Protein AF-A0A957U4R9-F1 (afdb_monomer_lite)

Sequence (172 aa):
TLAAQQHATLERWLDDKTLKSRQMKEYVMLPNNKGEEQKVAIIPDGYVHLDTARGPRHHFLEADLRTMIGMSSKSGRRDWARKIRAYLAYKDSGLFAERYGAHSFRVLTVTTGQRRLENLKRITEESGGHARFWFTTFDQLTPETVLLAPIWQIAGRERQHALLHQTNSEES

Radius of gyration: 17.06 Å; chains: 1; bounding box: 53×37×40 Å

Foldseek 3Di:
DDDPDWDKDFPDKDAQVRCPDPVNWDWFWDQDPVGDTDTDTQRARMWTWIQTPVGIAIEGEHEAADDPVCCVDPVNLVVLLVNLVGVVRCLVVCVCCVVPVDNDYAYEYEYADDVVQVSSLVSSVVSVHWQRYWYAYPVQDDPVCQAENQRIDTRPDDGGDHNDDDDPPDDD

Secondary structure (DSSP, 8-state):
--------EEEEEEEHHHHTSTTT-EEEEEE-TTS-EEEEEE--SEEEEEE-TT--EEEEEEEE---HHHHHSHHHHHHHHHHHHHHHHHHHTSHHHHHHS-S--EEEEEES-HHHHHHHHHHHHHTT--TTEEEEEGGG--TTTTTTSS-EEETT-SSEE-SS--------

Structure (mmCIF, N/CA/C/O backbone):
data_AF-A0A957U4R9-F1
#
_entry.id   AF-A0A957U4R9-F1
#
loop_
_atom_site.group_PDB
_atom_site.id
_atom_site.type_symbol
_atom_site.label_atom_id
_atom_site.label_alt_id
_atom_site.label_comp_id
_atom_site.label_asym_id
_atom_site.label_entity_id
_atom_site.label_seq_id
_atom_site.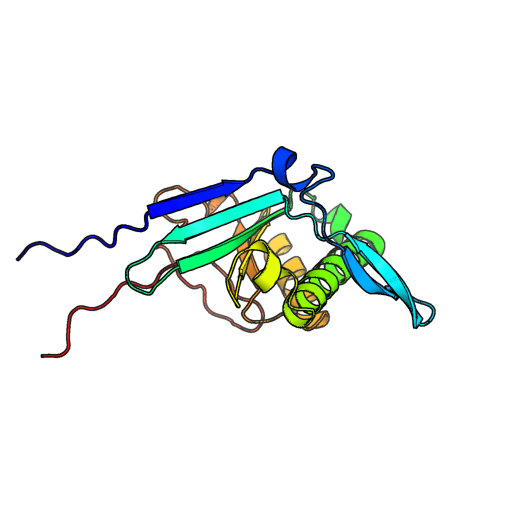pdbx_PDB_ins_code
_atom_site.Cartn_x
_atom_site.Cartn_y
_atom_site.Cartn_z
_atom_site.occupancy
_atom_site.B_iso_or_equiv
_atom_site.auth_seq_id
_atom_site.auth_comp_id
_atom_site.auth_asym_id
_atom_site.auth_atom_id
_atom_site.pdbx_PDB_model_num
ATOM 1 N N . THR A 1 1 ? -33.195 -7.739 18.983 1.00 40.75 1 THR A N 1
ATOM 2 C CA . THR A 1 1 ? -32.420 -8.727 18.206 1.00 40.75 1 THR A CA 1
ATOM 3 C C . THR A 1 1 ? -30.996 -8.229 18.139 1.00 40.75 1 THR A C 1
ATOM 5 O O . THR A 1 1 ? -30.815 -7.068 17.797 1.00 40.75 1 THR A O 1
ATOM 8 N N . LEU A 1 2 ? -30.027 -9.015 18.623 1.00 37.84 2 LEU A N 1
ATOM 9 C CA . LEU A 1 2 ? -28.637 -8.579 18.789 1.00 37.84 2 LEU A CA 1
ATOM 10 C C . LEU A 1 2 ? -28.078 -8.063 17.460 1.00 37.84 2 LEU A C 1
ATOM 12 O O . LEU A 1 2 ? -28.055 -8.795 16.474 1.00 37.84 2 LEU A O 1
ATOM 16 N N . ALA A 1 3 ? -27.637 -6.805 17.456 1.00 39.81 3 ALA A N 1
ATOM 17 C CA . ALA A 1 3 ? -26.868 -6.229 16.369 1.00 39.81 3 ALA A CA 1
ATOM 18 C C . ALA A 1 3 ? -25.660 -7.137 16.103 1.00 39.81 3 ALA A C 1
ATOM 20 O O . ALA A 1 3 ? -24.825 -7.331 16.989 1.00 39.81 3 ALA A O 1
ATOM 21 N N . ALA A 1 4 ? -25.593 -7.724 14.908 1.00 44.50 4 ALA A N 1
ATOM 22 C CA . ALA A 1 4 ? -24.438 -8.486 14.471 1.00 44.50 4 ALA A CA 1
ATOM 23 C C . ALA A 1 4 ? -23.251 -7.520 14.379 1.00 44.50 4 ALA A C 1
ATOM 25 O O . ALA A 1 4 ? -23.079 -6.805 13.392 1.00 44.50 4 ALA A O 1
ATOM 26 N N . GLN A 1 5 ? -22.458 -7.444 15.447 1.00 51.41 5 GLN A N 1
ATOM 27 C CA . GLN A 1 5 ? -21.158 -6.800 15.388 1.00 51.41 5 GLN A CA 1
ATOM 28 C C . GLN A 1 5 ? -20.356 -7.530 14.317 1.00 51.41 5 GLN A C 1
ATOM 30 O O . GLN A 1 5 ? -20.164 -8.742 14.390 1.00 51.41 5 GLN A O 1
ATOM 35 N N . GLN A 1 6 ? -19.913 -6.799 13.300 1.00 63.72 6 GLN A N 1
ATOM 36 C CA . GLN A 1 6 ? -18.990 -7.363 12.333 1.00 63.72 6 GLN A CA 1
ATOM 37 C C . GLN A 1 6 ? -17.662 -7.602 13.030 1.00 63.72 6 GLN A C 1
ATOM 39 O O . GLN A 1 6 ? -16.935 -6.662 13.348 1.00 63.72 6 GLN A O 1
ATOM 44 N N . HIS A 1 7 ? -17.362 -8.865 13.294 1.00 70.31 7 HIS A N 1
ATOM 45 C CA . HIS A 1 7 ? -16.061 -9.262 13.795 1.00 70.31 7 HIS A CA 1
ATOM 46 C C . HIS A 1 7 ? -15.179 -9.492 12.568 1.00 70.31 7 HIS A C 1
ATOM 48 O O . HIS A 1 7 ? -15.446 -10.371 11.751 1.00 70.31 7 HIS A O 1
ATOM 54 N N . ALA A 1 8 ? -14.189 -8.621 12.384 1.00 86.38 8 ALA A N 1
ATOM 55 C CA . ALA A 1 8 ? -13.054 -8.918 11.526 1.00 86.38 8 ALA A CA 1
ATOM 56 C C . ALA A 1 8 ? -11.968 -9.517 12.415 1.00 86.38 8 ALA A C 1
ATOM 58 O O . ALA A 1 8 ? -11.607 -8.916 13.429 1.00 86.38 8 ALA A O 1
ATOM 59 N N . THR A 1 9 ? -11.452 -10.679 12.036 1.00 91.75 9 THR A N 1
ATOM 60 C CA . THR A 1 9 ? -10.410 -11.362 12.803 1.00 91.75 9 THR A CA 1
ATOM 61 C C . THR A 1 9 ? -9.072 -11.164 12.115 1.00 91.75 9 THR A C 1
ATOM 63 O O . THR A 1 9 ? -8.955 -11.285 10.894 1.00 91.75 9 THR A O 1
ATOM 66 N N . LEU A 1 10 ? -8.045 -10.832 12.895 1.00 93.44 10 LEU A N 1
ATOM 67 C CA . LEU A 1 10 ? -6.677 -10.776 12.400 1.00 93.44 10 LEU A CA 1
ATOM 68 C C . LEU A 1 10 ? -6.122 -12.199 12.280 1.00 93.44 10 LEU A C 1
ATOM 70 O O . LEU A 1 10 ? -5.677 -12.775 13.265 1.00 93.44 10 LEU A O 1
ATOM 74 N N . GLU A 1 11 ? -6.114 -12.740 11.065 1.00 95.88 11 GLU A N 1
ATOM 75 C CA . GLU A 1 11 ? -5.585 -14.079 10.774 1.00 95.88 11 GLU A CA 1
ATOM 76 C C . GLU A 1 11 ? -4.059 -14.091 10.678 1.00 95.88 11 GLU A C 1
ATOM 78 O O . GLU A 1 11 ? -3.383 -15.039 11.081 1.00 95.88 11 GLU A O 1
ATOM 83 N N . ARG A 1 12 ? -3.478 -13.036 10.096 1.00 95.94 12 ARG A N 1
ATOM 84 C CA . ARG A 1 12 ? -2.023 -12.929 9.956 1.00 95.94 12 ARG A CA 1
ATOM 85 C C . ARG A 1 12 ? -1.564 -11.483 9.973 1.00 95.94 12 ARG A C 1
ATOM 87 O O . ARG A 1 12 ? -2.074 -10.656 9.220 1.00 95.94 12 ARG A O 1
ATOM 94 N N . TRP A 1 13 ? -0.523 -11.233 10.756 1.00 96.50 13 TRP A N 1
ATOM 95 C CA . TRP A 1 13 ? 0.270 -10.012 10.741 1.00 96.50 13 TRP A CA 1
ATOM 96 C C . TRP A 1 13 ? 1.722 -10.362 10.425 1.00 96.50 13 TRP A C 1
ATOM 98 O O . TRP A 1 13 ? 2.306 -11.216 11.091 1.00 96.50 13 TRP A O 1
ATOM 108 N N . LEU A 1 14 ? 2.300 -9.714 9.415 1.00 96.25 14 LEU A N 1
ATOM 109 C CA . LEU A 1 14 ? 3.734 -9.772 9.141 1.00 96.25 14 LEU A CA 1
ATOM 110 C C . LEU A 1 14 ? 4.295 -8.358 9.227 1.00 96.25 14 LEU A C 1
ATOM 112 O O . LEU A 1 14 ? 3.805 -7.449 8.555 1.00 96.25 14 LEU A O 1
ATOM 116 N N . ASP A 1 15 ? 5.325 -8.192 10.046 1.00 94.06 15 ASP A N 1
ATOM 117 C CA . ASP A 1 15 ? 6.015 -6.921 10.210 1.00 94.06 15 ASP A CA 1
ATOM 118 C C . ASP A 1 15 ? 7.103 -6.704 9.145 1.00 94.06 15 ASP A C 1
ATOM 120 O O . ASP A 1 15 ? 7.507 -7.615 8.411 1.00 94.06 15 ASP A O 1
ATOM 124 N N . ASP A 1 16 ? 7.603 -5.472 9.096 1.00 90.56 16 ASP A N 1
ATOM 125 C CA . ASP A 1 16 ? 8.687 -5.037 8.217 1.00 90.56 16 ASP A CA 1
ATOM 126 C C . ASP A 1 16 ? 9.916 -5.962 8.284 1.00 90.56 16 ASP A C 1
ATOM 128 O O . ASP A 1 16 ? 10.497 -6.348 7.265 1.00 90.56 16 ASP A O 1
ATOM 132 N N . LYS A 1 17 ? 10.305 -6.377 9.496 1.00 91.50 17 LYS A N 1
ATOM 133 C CA . LYS A 1 17 ? 11.471 -7.241 9.717 1.00 91.50 17 LYS A CA 1
ATOM 134 C C . LYS A 1 17 ? 11.288 -8.599 9.041 1.00 91.50 17 LYS A C 1
ATOM 136 O O . LYS A 1 17 ? 12.208 -9.087 8.378 1.00 91.50 17 LYS A O 1
ATOM 141 N N . THR A 1 18 ? 10.111 -9.197 9.191 1.00 93.25 18 THR A N 1
ATOM 142 C CA . THR A 1 18 ? 9.768 -10.490 8.596 1.00 93.25 18 THR A CA 1
ATOM 143 C C . THR A 1 18 ? 9.740 -10.392 7.074 1.00 93.25 18 THR A C 1
ATOM 145 O O . THR A 1 18 ? 10.353 -11.216 6.388 1.00 93.25 18 THR A O 1
ATOM 148 N N . LEU A 1 19 ? 9.110 -9.345 6.536 1.00 92.38 19 LEU A N 1
ATOM 149 C CA . LEU A 1 19 ? 8.985 -9.105 5.094 1.00 92.38 19 LEU A CA 1
ATOM 150 C C . LEU A 1 19 ? 10.329 -8.789 4.418 1.00 92.38 19 LEU A C 1
ATOM 152 O O . LEU A 1 19 ? 10.551 -9.156 3.264 1.00 92.38 19 LEU A O 1
ATOM 156 N N . LYS A 1 20 ? 11.277 -8.191 5.148 1.00 90.81 20 LYS A N 1
ATOM 157 C CA . LYS A 1 20 ? 12.651 -7.946 4.678 1.00 90.81 20 LYS A CA 1
ATOM 158 C C . LYS A 1 20 ? 13.560 -9.175 4.718 1.00 90.81 20 LYS A C 1
ATOM 160 O O . LYS A 1 20 ? 14.680 -9.110 4.194 1.00 90.81 20 LYS A O 1
ATOM 165 N N . SER A 1 21 ? 13.126 -10.286 5.313 1.00 91.44 21 SER A N 1
ATOM 166 C CA . SER A 1 21 ? 13.920 -11.516 5.357 1.00 91.44 21 SER A CA 1
ATOM 167 C C . SER A 1 21 ? 14.167 -12.083 3.952 1.00 91.44 21 SER A C 1
ATOM 169 O O . SER A 1 21 ? 13.372 -11.906 3.029 1.00 91.44 21 SER A O 1
ATOM 171 N N . ARG A 1 22 ? 15.288 -12.794 3.764 1.00 87.31 22 ARG A N 1
ATOM 172 C CA . ARG A 1 22 ? 15.662 -13.353 2.448 1.00 87.31 22 ARG A CA 1
ATOM 173 C C . ARG A 1 22 ? 14.588 -14.278 1.859 1.00 87.31 22 ARG A C 1
ATOM 175 O O . ARG A 1 22 ? 14.444 -14.301 0.646 1.00 87.31 22 ARG A O 1
ATOM 182 N N . GLN A 1 23 ? 13.854 -15.001 2.705 1.00 88.00 23 GLN A N 1
ATOM 183 C CA . GLN A 1 23 ? 12.814 -15.958 2.304 1.00 88.00 23 GLN A CA 1
ATOM 184 C C . GLN A 1 23 ? 11.508 -15.272 1.860 1.00 88.00 23 GLN A C 1
ATOM 186 O O . GLN A 1 23 ? 10.724 -15.845 1.102 1.00 88.00 23 GLN A O 1
ATOM 191 N N . MET A 1 24 ? 11.277 -14.039 2.320 1.00 90.06 24 MET A N 1
ATOM 192 C CA . MET A 1 24 ? 10.059 -13.281 2.023 1.00 90.06 24 MET A CA 1
ATOM 193 C C . MET A 1 24 ? 10.202 -12.326 0.842 1.00 90.06 24 MET A C 1
ATOM 195 O O . MET A 1 24 ? 9.194 -11.896 0.290 1.00 90.06 24 MET A O 1
ATOM 199 N N . LYS A 1 25 ? 11.434 -12.012 0.425 1.00 89.19 25 LYS A N 1
ATOM 200 C CA . LYS A 1 25 ? 11.664 -11.106 -0.701 1.00 89.19 25 LYS A CA 1
ATOM 201 C C . LYS A 1 25 ? 11.196 -11.714 -2.009 1.00 89.19 25 LYS A C 1
ATOM 203 O O . LYS A 1 25 ? 11.755 -12.699 -2.491 1.00 89.19 25 LYS A O 1
ATOM 208 N N . GLU A 1 26 ? 10.265 -11.019 -2.633 1.00 93.06 26 GLU A N 1
ATOM 209 C CA . GLU A 1 26 ? 9.852 -11.278 -4.000 1.00 93.06 26 GLU A CA 1
ATOM 210 C C . GLU A 1 26 ? 10.362 -10.200 -4.925 1.00 93.06 26 GLU A C 1
ATOM 212 O O . GLU A 1 26 ? 10.683 -9.081 -4.516 1.00 93.06 26 GLU A O 1
ATOM 217 N N . TYR A 1 27 ? 10.465 -10.571 -6.192 1.00 95.75 27 TYR A N 1
ATOM 218 C CA . TYR A 1 27 ? 10.972 -9.693 -7.216 1.00 95.75 27 TYR A CA 1
ATOM 219 C C . TYR A 1 27 ? 10.082 -9.765 -8.437 1.00 95.75 27 TYR A C 1
ATOM 221 O O . TYR A 1 27 ? 9.630 -10.837 -8.828 1.00 95.75 27 TYR A O 1
ATOM 229 N N . VAL A 1 28 ? 9.900 -8.611 -9.052 1.00 96.75 28 VAL A N 1
ATOM 230 C CA . VAL A 1 28 ? 9.249 -8.457 -10.346 1.00 96.75 28 VAL A CA 1
ATOM 231 C C . VAL A 1 28 ? 10.239 -7.858 -11.328 1.00 96.75 28 VAL A C 1
ATOM 233 O O . VAL A 1 28 ? 11.219 -7.222 -10.927 1.00 96.75 28 VAL A O 1
ATOM 236 N N . MET A 1 29 ? 9.984 -8.067 -12.610 1.00 96.25 29 MET A N 1
ATOM 237 C CA . MET A 1 29 ? 10.737 -7.430 -13.681 1.00 96.25 29 MET A CA 1
ATOM 238 C C . MET A 1 29 ? 9.996 -6.153 -14.088 1.00 96.25 29 MET A C 1
ATOM 240 O O . MET A 1 29 ? 8.774 -6.166 -14.234 1.00 96.25 29 MET A O 1
ATOM 244 N N . LEU A 1 30 ? 10.716 -5.034 -14.142 1.00 94.94 30 LEU A N 1
ATOM 245 C CA . LEU A 1 30 ? 10.205 -3.752 -14.618 1.00 94.94 30 LEU A CA 1
ATOM 246 C C . LEU A 1 30 ? 11.196 -3.138 -15.606 1.00 94.94 30 LEU A C 1
ATOM 248 O O . LEU A 1 30 ? 12.395 -3.138 -15.316 1.00 94.94 30 LEU A O 1
ATOM 252 N N . PRO A 1 31 ? 10.730 -2.471 -16.672 1.00 91.56 31 PRO A N 1
ATOM 253 C CA . PRO A 1 31 ? 11.616 -1.726 -17.550 1.00 91.56 31 PRO A CA 1
ATOM 254 C C . PRO A 1 31 ? 12.267 -0.551 -16.806 1.00 91.56 31 PRO A C 1
ATOM 256 O O . PRO A 1 31 ? 11.615 0.216 -16.082 1.00 91.56 31 PRO A O 1
ATOM 259 N N . ASN A 1 32 ? 13.575 -0.395 -16.995 1.00 87.50 32 ASN A N 1
ATOM 260 C CA . ASN A 1 32 ? 14.337 0.761 -16.543 1.00 87.50 32 ASN A CA 1
ATOM 261 C C . ASN A 1 32 ? 14.172 1.947 -17.523 1.00 87.50 32 ASN A C 1
ATOM 263 O O . ASN A 1 32 ? 13.463 1.867 -18.524 1.00 87.50 32 ASN A O 1
ATOM 267 N N . ASN A 1 33 ? 14.847 3.073 -17.266 1.00 82.19 33 ASN A N 1
ATOM 268 C CA . ASN A 1 33 ? 14.742 4.265 -18.128 1.00 82.19 33 ASN A CA 1
ATOM 269 C C . ASN A 1 33 ? 15.297 4.067 -19.555 1.00 82.19 33 ASN A C 1
ATOM 271 O O . ASN A 1 33 ? 15.079 4.924 -20.403 1.00 82.19 33 ASN A O 1
ATOM 275 N N . LYS A 1 34 ? 16.047 2.988 -19.800 1.00 87.00 34 LYS A N 1
ATOM 276 C CA . LYS A 1 34 ? 16.568 2.589 -21.114 1.00 87.00 34 LYS A CA 1
ATOM 277 C C . LYS A 1 34 ? 15.689 1.527 -21.791 1.00 87.00 34 LYS A C 1
ATOM 279 O O . LYS A 1 34 ? 16.021 1.091 -22.884 1.00 87.00 34 LYS A O 1
ATOM 284 N N . GLY A 1 35 ? 14.593 1.111 -21.149 1.00 87.06 35 GLY A N 1
ATOM 285 C CA . GLY A 1 35 ? 13.707 0.048 -21.629 1.00 87.06 35 GLY A CA 1
ATOM 286 C C . GLY A 1 35 ? 14.190 -1.370 -21.318 1.00 87.06 35 GLY A C 1
ATOM 287 O O . GLY A 1 35 ? 13.550 -2.324 -21.739 1.00 87.06 35 GLY A O 1
ATOM 288 N N . GLU A 1 36 ? 15.289 -1.534 -20.580 1.00 91.38 36 GLU A N 1
ATOM 289 C CA . GLU A 1 36 ? 15.811 -2.856 -20.221 1.00 91.38 36 GLU A CA 1
ATOM 290 C C . GLU A 1 36 ? 15.095 -3.388 -18.977 1.00 91.38 36 GLU A C 1
ATOM 292 O O . GLU A 1 36 ? 14.875 -2.646 -18.015 1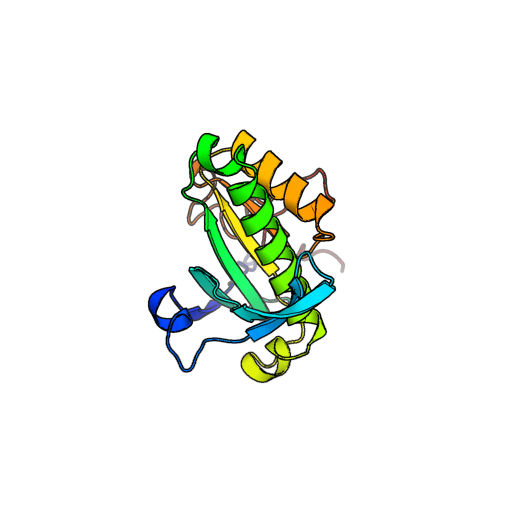.00 91.38 36 GLU A O 1
ATOM 297 N N . GLU A 1 37 ? 14.786 -4.682 -18.963 1.00 93.25 37 GLU A N 1
ATOM 298 C CA . GLU A 1 37 ? 14.174 -5.343 -17.812 1.00 93.25 37 GLU A CA 1
ATOM 299 C C . GLU A 1 37 ? 15.107 -5.329 -16.592 1.00 93.25 37 GLU A C 1
ATOM 301 O O . GLU A 1 37 ? 16.233 -5.829 -16.616 1.00 93.25 37 GLU A O 1
ATOM 306 N N . GLN A 1 38 ? 14.621 -4.767 -15.488 1.00 94.62 38 GLN A N 1
ATOM 307 C CA . GLN A 1 38 ? 15.321 -4.670 -14.217 1.00 94.62 38 GLN A CA 1
ATOM 308 C C . GLN A 1 38 ? 14.547 -5.400 -13.122 1.00 94.62 38 GLN A C 1
ATOM 310 O O . GLN A 1 38 ? 13.356 -5.181 -12.909 1.00 94.62 38 GLN A O 1
ATOM 315 N N . LYS A 1 39 ? 15.272 -6.205 -12.344 1.00 94.75 39 LYS A N 1
ATOM 316 C CA . LYS A 1 39 ? 14.743 -6.872 -11.156 1.00 94.75 39 LYS A CA 1
ATOM 317 C C . LYS A 1 39 ? 14.480 -5.858 -10.036 1.00 94.75 39 LYS A C 1
ATOM 319 O O . LYS A 1 39 ? 15.406 -5.199 -9.558 1.00 94.75 39 LYS A O 1
ATOM 324 N N . VAL A 1 40 ? 13.231 -5.758 -9.587 1.00 94.44 40 VAL A N 1
ATOM 325 C CA . VAL A 1 40 ? 12.783 -4.849 -8.521 1.00 94.44 40 VAL A CA 1
ATOM 326 C C . VAL A 1 40 ? 12.153 -5.651 -7.392 1.00 94.44 40 VAL A C 1
ATOM 328 O O . VAL A 1 40 ? 11.275 -6.474 -7.626 1.00 94.44 40 VAL A O 1
ATOM 331 N N . ALA A 1 41 ? 12.615 -5.421 -6.163 1.00 92.88 41 ALA A N 1
ATOM 332 C CA . ALA A 1 41 ? 12.082 -6.097 -4.985 1.00 92.88 41 ALA A CA 1
ATOM 333 C C . ALA A 1 41 ? 10.723 -5.513 -4.566 1.00 92.88 41 ALA A C 1
ATOM 335 O O . ALA A 1 41 ? 10.559 -4.291 -4.533 1.00 92.88 41 ALA A O 1
ATOM 336 N N . ILE A 1 42 ? 9.794 -6.385 -4.180 1.00 94.50 42 ILE A N 1
ATOM 337 C CA . ILE A 1 42 ? 8.530 -6.031 -3.528 1.00 94.50 42 ILE A CA 1
ATOM 338 C C . ILE A 1 42 ? 8.732 -6.181 -2.027 1.00 94.50 42 ILE A C 1
ATOM 340 O O . ILE A 1 42 ? 8.823 -7.293 -1.513 1.00 94.50 42 ILE A O 1
ATOM 344 N N . ILE A 1 43 ? 8.872 -5.052 -1.335 1.00 91.50 43 ILE A N 1
ATOM 345 C CA . ILE A 1 43 ? 9.084 -5.021 0.113 1.00 91.50 43 ILE A CA 1
ATOM 346 C C . ILE A 1 43 ? 8.102 -4.008 0.712 1.00 91.50 43 ILE A C 1
ATOM 348 O O . ILE A 1 43 ? 8.402 -2.810 0.696 1.00 91.50 43 ILE A O 1
ATOM 352 N N . PRO A 1 44 ? 6.929 -4.473 1.170 1.00 95.56 44 PRO A N 1
ATOM 353 C CA . PRO A 1 44 ? 6.021 -3.674 1.985 1.00 95.56 44 PRO A CA 1
ATOM 354 C C . PRO A 1 44 ? 6.582 -3.477 3.401 1.00 95.56 44 PRO A C 1
ATOM 356 O O . PRO A 1 44 ? 7.378 -4.294 3.868 1.00 95.56 44 PRO A O 1
ATOM 359 N N . ASP A 1 45 ? 6.115 -2.441 4.101 1.00 95.56 45 ASP A N 1
ATOM 360 C CA . ASP A 1 45 ? 6.451 -2.199 5.516 1.00 95.56 45 ASP A CA 1
ATOM 361 C C . ASP A 1 45 ? 5.624 -3.089 6.466 1.00 95.56 45 ASP A C 1
ATOM 363 O O . ASP A 1 45 ? 5.938 -3.237 7.646 1.00 95.56 45 ASP A O 1
ATOM 367 N N . GLY A 1 46 ? 4.550 -3.697 5.962 1.00 97.25 46 GLY A N 1
ATOM 368 C CA . GLY A 1 46 ? 3.713 -4.624 6.716 1.00 97.25 46 GLY A CA 1
ATOM 369 C C . GLY A 1 46 ? 2.750 -5.397 5.824 1.00 97.25 46 GLY A C 1
ATOM 370 O O . GLY A 1 46 ? 2.498 -5.029 4.674 1.00 97.25 46 GLY A O 1
ATOM 371 N N . TYR A 1 47 ? 2.188 -6.476 6.355 1.00 97.94 47 TYR A N 1
ATOM 372 C CA . TYR A 1 47 ? 1.133 -7.236 5.698 1.00 97.94 47 TYR A CA 1
ATOM 373 C C . TYR A 1 47 ? 0.086 -7.700 6.709 1.00 97.94 47 TYR A C 1
ATOM 375 O O . TYR A 1 47 ? 0.421 -8.195 7.786 1.00 97.94 47 TYR A O 1
ATOM 383 N N . VAL A 1 48 ? -1.181 -7.575 6.319 1.00 97.50 48 VAL A N 1
ATOM 384 C CA . VAL A 1 48 ? -2.348 -7.951 7.115 1.00 97.50 48 VAL A CA 1
ATOM 385 C C . VAL A 1 48 ? -3.264 -8.851 6.303 1.00 97.50 48 VAL A C 1
ATOM 387 O O . VAL A 1 48 ? -3.684 -8.497 5.200 1.00 97.50 48 VAL A O 1
ATOM 390 N N . HIS A 1 49 ? -3.622 -9.987 6.887 1.00 96.88 49 HIS A N 1
ATOM 391 C CA . HIS A 1 49 ? -4.711 -10.838 6.433 1.00 96.88 49 HIS A CA 1
ATOM 392 C C . HIS A 1 49 ? -5.841 -10.763 7.457 1.00 96.88 49 HIS A C 1
ATOM 394 O O . HIS A 1 49 ? -5.646 -11.132 8.615 1.00 96.88 49 HIS A O 1
ATOM 400 N N . LEU A 1 50 ? -6.992 -10.252 7.028 1.00 95.19 50 LEU A N 1
ATOM 401 C CA . LEU A 1 50 ? -8.204 -10.198 7.836 1.00 95.19 50 LEU A CA 1
ATOM 402 C C . LEU A 1 50 ? -9.199 -11.219 7.307 1.00 95.19 50 LEU A C 1
ATOM 404 O O . LEU A 1 50 ? -9.485 -11.196 6.108 1.00 95.19 50 LEU A O 1
ATOM 408 N N . ASP A 1 51 ? -9.770 -12.030 8.188 1.00 93.88 51 ASP A N 1
ATOM 409 C CA . ASP A 1 51 ? -11.004 -12.733 7.865 1.00 93.88 51 ASP A CA 1
ATOM 410 C C . ASP A 1 51 ? -12.201 -11.833 8.181 1.00 93.88 51 ASP A C 1
ATOM 412 O O . ASP A 1 51 ? -12.217 -11.105 9.177 1.00 93.88 51 ASP A O 1
ATOM 416 N N . THR A 1 52 ? -13.181 -11.813 7.282 1.00 91.06 52 THR A N 1
ATOM 417 C CA . THR A 1 52 ? -14.358 -10.948 7.389 1.00 91.06 52 THR A CA 1
ATOM 418 C C . THR A 1 52 ? -15.595 -11.706 6.939 1.00 91.06 52 THR A C 1
ATOM 420 O O . THR A 1 52 ? -15.509 -12.612 6.116 1.00 91.06 52 THR A O 1
ATOM 423 N N . ALA A 1 53 ? -16.780 -11.252 7.348 1.00 87.06 53 ALA A N 1
ATOM 424 C CA . ALA A 1 53 ? -18.048 -11.830 6.888 1.00 87.06 53 ALA A CA 1
ATOM 425 C C . ALA A 1 53 ? -18.227 -11.836 5.351 1.00 87.06 53 ALA A C 1
ATOM 427 O O . ALA A 1 53 ? -19.069 -12.557 4.827 1.00 87.06 53 ALA A O 1
ATOM 428 N N . ARG A 1 54 ? -17.452 -11.029 4.608 1.00 87.06 54 ARG A N 1
ATOM 429 C CA . ARG A 1 54 ? -17.458 -10.982 3.134 1.00 87.06 54 ARG A CA 1
ATOM 430 C C . ARG A 1 54 ? -16.264 -11.723 2.508 1.00 87.06 54 ARG A C 1
ATOM 432 O O . ARG A 1 54 ? -15.948 -11.470 1.345 1.00 87.06 54 ARG A O 1
ATOM 439 N N . GLY A 1 55 ? -15.589 -12.573 3.277 1.00 90.00 55 GLY A N 1
ATOM 440 C CA . GLY A 1 55 ? -14.400 -13.321 2.880 1.00 90.00 55 GLY A CA 1
ATOM 441 C C . GLY A 1 55 ? -13.075 -12.633 3.238 1.00 90.00 55 GLY A C 1
ATOM 442 O O . GLY A 1 55 ? -13.066 -11.492 3.724 1.00 90.00 55 GLY A O 1
ATOM 443 N N . PRO A 1 56 ? -11.947 -13.312 2.967 1.00 93.50 56 PRO A N 1
ATOM 444 C CA . PRO A 1 56 ? -10.621 -12.862 3.362 1.00 93.50 56 PRO A CA 1
ATOM 445 C C . PRO A 1 56 ? -10.204 -11.573 2.648 1.00 93.50 56 PRO A C 1
ATOM 447 O O . PRO A 1 56 ? -10.508 -11.332 1.472 1.00 93.50 56 PRO A O 1
ATOM 450 N N . ARG A 1 57 ? -9.476 -10.716 3.364 1.00 95.94 57 ARG A N 1
ATOM 451 C CA . ARG A 1 57 ? -8.951 -9.443 2.863 1.00 95.94 57 ARG A CA 1
ATOM 452 C C . ARG A 1 57 ? -7.454 -9.345 3.121 1.00 95.94 57 ARG A C 1
ATOM 454 O O . ARG A 1 57 ? -7.010 -9.342 4.267 1.00 95.94 57 ARG A O 1
ATOM 461 N N . HIS A 1 58 ? -6.694 -9.184 2.044 1.00 97.81 58 HIS A N 1
ATOM 462 C CA . HIS A 1 58 ? -5.239 -9.077 2.081 1.00 97.81 58 HIS A CA 1
ATOM 463 C C . HIS A 1 58 ? -4.796 -7.634 1.848 1.00 97.81 58 HIS A C 1
ATOM 465 O O . HIS A 1 58 ? -5.208 -6.994 0.873 1.00 97.81 58 HIS A O 1
ATOM 471 N N . HIS A 1 59 ? -3.935 -7.130 2.724 1.00 98.25 59 HIS A N 1
ATOM 472 C CA . HIS A 1 59 ? -3.459 -5.755 2.691 1.00 98.25 59 HIS A CA 1
ATOM 473 C C . HIS A 1 59 ? -1.946 -5.711 2.875 1.00 98.25 59 HIS A C 1
ATOM 475 O O . HIS A 1 59 ? -1.427 -6.234 3.855 1.00 98.25 59 HIS A O 1
ATOM 481 N N . PHE A 1 60 ? -1.247 -5.044 1.964 1.00 98.31 60 PHE A N 1
ATOM 482 C CA . PHE A 1 60 ? 0.104 -4.554 2.216 1.00 98.31 60 PHE A CA 1
ATOM 483 C C . PHE A 1 60 ? 0.041 -3.167 2.837 1.00 98.31 60 PHE A C 1
ATOM 485 O O . PHE A 1 60 ? -0.848 -2.383 2.499 1.00 98.31 60 PHE A O 1
ATOM 492 N N . LEU A 1 61 ? 0.988 -2.868 3.719 1.00 98.00 61 LEU A N 1
ATOM 493 C CA . LEU A 1 61 ? 1.107 -1.588 4.399 1.00 98.00 61 LEU A CA 1
ATOM 494 C C . LEU A 1 61 ? 2.349 -0.839 3.928 1.00 98.00 61 LEU A C 1
ATOM 496 O O . LEU A 1 61 ? 3.413 -1.425 3.725 1.00 98.00 61 LEU A O 1
ATOM 500 N N . GLU A 1 62 ? 2.189 0.468 3.784 1.00 97.31 62 GLU A N 1
ATOM 501 C CA . GLU A 1 62 ? 3.233 1.420 3.427 1.00 97.31 62 GLU A CA 1
ATOM 502 C C . GLU A 1 62 ? 3.154 2.606 4.391 1.00 97.31 62 GLU A C 1
ATOM 504 O O . GLU A 1 62 ? 2.140 3.308 4.442 1.00 97.31 62 GLU A O 1
ATOM 509 N N . ALA A 1 63 ? 4.212 2.832 5.162 1.00 94.75 63 ALA A N 1
ATOM 510 C CA . ALA A 1 63 ? 4.320 3.949 6.087 1.00 94.75 63 ALA A CA 1
ATOM 511 C C . ALA A 1 63 ? 5.223 5.023 5.476 1.00 94.75 63 ALA A C 1
ATOM 513 O O . ALA A 1 63 ? 6.452 4.941 5.490 1.00 94.75 63 ALA A O 1
ATOM 514 N N . ASP A 1 64 ? 4.615 6.082 4.948 1.00 90.62 64 ASP A N 1
ATOM 515 C CA . ASP A 1 64 ? 5.368 7.197 4.397 1.00 90.62 64 ASP A CA 1
ATOM 516 C C . ASP A 1 64 ? 5.608 8.282 5.454 1.00 90.62 64 ASP A C 1
ATOM 518 O O . ASP A 1 64 ? 4.810 9.202 5.645 1.00 90.62 64 ASP A O 1
ATOM 522 N N . LEU A 1 65 ? 6.764 8.178 6.111 1.00 83.69 65 LEU A N 1
ATOM 523 C CA . LEU A 1 65 ? 7.257 9.148 7.097 1.00 83.69 65 LEU A CA 1
ATOM 524 C C . LEU A 1 65 ? 8.061 10.300 6.468 1.00 83.69 65 LEU A C 1
ATOM 526 O O . LEU A 1 65 ? 8.649 11.118 7.176 1.00 83.69 65 LEU A O 1
ATOM 530 N N . ARG A 1 66 ? 8.146 10.372 5.133 1.00 75.12 66 ARG A N 1
ATOM 531 C CA . ARG A 1 66 ? 8.944 11.401 4.453 1.00 75.12 66 ARG A CA 1
ATOM 532 C C . ARG A 1 66 ? 8.255 12.759 4.528 1.00 75.12 66 ARG A C 1
ATOM 534 O O . ARG A 1 66 ? 7.061 12.891 4.264 1.00 75.12 66 ARG A O 1
ATOM 541 N N . THR A 1 67 ? 9.039 13.801 4.798 1.00 61.72 67 THR A N 1
ATOM 542 C CA . THR A 1 67 ? 8.558 15.178 4.681 1.00 61.72 67 THR A CA 1
ATOM 543 C C . THR A 1 67 ? 8.249 15.509 3.220 1.00 61.72 67 THR A C 1
ATOM 545 O O . THR A 1 67 ? 8.865 14.983 2.289 1.00 61.72 67 THR A O 1
ATOM 548 N N . MET A 1 68 ? 7.314 16.437 3.019 1.00 61.19 68 MET A N 1
ATOM 549 C CA . MET A 1 68 ? 6.987 17.070 1.734 1.00 61.19 68 MET A CA 1
ATOM 550 C C . MET A 1 68 ? 8.200 17.299 0.817 1.00 61.19 68 MET A C 1
ATOM 552 O O . MET A 1 68 ? 8.156 16.969 -0.367 1.00 61.19 68 MET A O 1
ATOM 556 N N . ILE A 1 69 ? 9.294 17.824 1.381 1.00 61.47 69 ILE A N 1
ATOM 557 C CA . ILE A 1 69 ? 10.526 18.183 0.667 1.00 61.47 69 ILE A CA 1
ATOM 558 C C . ILE A 1 69 ? 11.123 16.963 -0.047 1.00 61.47 69 ILE A C 1
ATOM 560 O O . ILE A 1 69 ? 11.491 17.048 -1.221 1.00 61.47 69 ILE A O 1
ATOM 564 N N . GLY A 1 70 ? 11.142 15.801 0.614 1.00 67.38 70 GLY A N 1
ATOM 565 C CA . GLY A 1 70 ? 11.689 14.567 0.050 1.00 67.38 70 GLY A CA 1
ATOM 566 C C . GLY A 1 70 ? 10.963 14.106 -1.218 1.00 67.38 70 GLY A C 1
ATOM 567 O O . GLY A 1 70 ? 11.579 13.505 -2.098 1.00 67.38 70 GLY A O 1
ATOM 568 N N . MET A 1 71 ? 9.678 14.439 -1.363 1.00 69.94 71 MET A N 1
ATOM 569 C CA . MET A 1 71 ? 8.840 14.032 -2.499 1.00 69.94 71 MET A CA 1
ATOM 570 C C . MET A 1 71 ? 8.530 15.120 -3.508 1.00 69.94 71 MET A C 1
ATOM 572 O O . MET A 1 71 ? 8.055 14.805 -4.597 1.00 69.94 71 MET A O 1
ATOM 576 N N . SER A 1 72 ? 8.876 16.366 -3.211 1.00 73.75 72 SER A N 1
ATOM 577 C CA . SER A 1 72 ? 9.074 17.377 -4.249 1.00 73.75 72 SER A CA 1
ATOM 578 C C . SER A 1 72 ? 10.320 17.075 -5.090 1.00 73.75 72 SER A C 1
ATOM 580 O O . SER A 1 72 ? 10.419 17.523 -6.230 1.00 73.75 72 SER A O 1
ATOM 582 N N . SER A 1 73 ? 11.257 16.268 -4.574 1.00 79.50 73 SER A N 1
ATOM 583 C CA . SER A 1 73 ? 12.418 15.836 -5.350 1.00 79.50 73 SER A CA 1
ATOM 584 C C . SER A 1 73 ? 12.020 14.902 -6.501 1.00 79.50 73 SER A C 1
ATOM 586 O O . SER A 1 73 ? 11.189 13.997 -6.360 1.00 79.50 73 SER A O 1
ATOM 588 N N . LYS A 1 74 ? 12.687 15.065 -7.650 1.00 82.12 74 LYS A N 1
ATOM 589 C CA . LYS A 1 74 ? 12.533 14.172 -8.811 1.00 82.12 74 LYS A CA 1
ATOM 590 C C . LYS A 1 74 ? 12.817 12.710 -8.445 1.00 82.12 74 LYS A C 1
ATOM 592 O O . LYS A 1 74 ? 12.165 11.813 -8.975 1.00 82.12 74 LYS A O 1
ATOM 597 N N . SER A 1 75 ? 13.758 12.469 -7.526 1.00 84.88 75 SER A N 1
ATOM 598 C CA . SER A 1 75 ? 14.076 11.112 -7.069 1.00 84.88 75 SER A CA 1
ATOM 599 C C . SER A 1 75 ? 12.955 10.513 -6.227 1.00 84.88 75 SER A C 1
ATOM 601 O O . SER A 1 75 ? 12.531 9.403 -6.521 1.00 84.88 75 SER A O 1
ATOM 603 N N . GLY A 1 76 ? 12.412 11.256 -5.257 1.00 85.06 76 GLY A N 1
ATOM 604 C CA . GLY A 1 76 ? 11.322 10.777 -4.404 1.00 85.06 76 GLY A CA 1
ATOM 605 C C . GLY A 1 76 ? 10.066 10.428 -5.201 1.00 85.06 76 GLY A C 1
ATOM 606 O O . GLY A 1 76 ? 9.502 9.349 -5.017 1.00 85.06 76 GLY A O 1
ATOM 607 N N . ARG A 1 77 ? 9.680 11.283 -6.163 1.00 88.19 77 ARG A N 1
ATOM 608 C CA . ARG A 1 77 ? 8.575 10.985 -7.095 1.00 88.19 77 ARG A CA 1
ATOM 609 C C . ARG A 1 77 ? 8.829 9.710 -7.893 1.00 88.19 77 ARG A C 1
ATOM 611 O O . ARG A 1 77 ? 7.946 8.865 -7.994 1.00 88.19 77 ARG A O 1
ATOM 618 N N . ARG A 1 78 ? 10.037 9.561 -8.446 1.00 89.38 78 ARG A N 1
ATOM 619 C CA . ARG A 1 78 ? 10.426 8.392 -9.246 1.00 89.38 78 ARG A CA 1
ATOM 620 C C . ARG A 1 78 ? 10.454 7.108 -8.418 1.00 89.38 78 ARG A C 1
ATOM 622 O O . ARG A 1 78 ? 10.034 6.072 -8.925 1.00 89.38 78 ARG A O 1
ATOM 629 N N . ASP A 1 79 ? 10.917 7.173 -7.173 1.00 91.00 79 ASP A N 1
ATOM 630 C CA . ASP A 1 79 ? 10.960 6.021 -6.272 1.00 91.00 79 ASP A CA 1
ATOM 631 C C . ASP A 1 79 ? 9.551 5.545 -5.912 1.00 91.00 79 ASP A C 1
ATOM 633 O O . ASP A 1 79 ? 9.282 4.346 -5.999 1.00 91.00 79 ASP A O 1
ATOM 637 N N . TRP A 1 80 ? 8.639 6.472 -5.591 1.00 94.56 80 TRP A N 1
ATOM 638 C CA . TRP A 1 80 ? 7.236 6.131 -5.352 1.00 94.56 80 TRP A CA 1
ATOM 639 C C . TRP A 1 80 ? 6.573 5.561 -6.610 1.00 94.56 80 TRP A C 1
ATOM 641 O O . TRP A 1 80 ? 6.009 4.473 -6.567 1.00 94.56 80 TRP A O 1
ATOM 651 N N . ALA A 1 81 ? 6.726 6.220 -7.762 1.00 94.88 81 ALA A N 1
ATOM 652 C CA . ALA A 1 81 ? 6.183 5.736 -9.032 1.00 94.88 81 ALA A CA 1
ATOM 653 C C . ALA A 1 81 ? 6.699 4.329 -9.394 1.00 94.88 81 ALA A C 1
ATOM 655 O O . ALA A 1 81 ? 5.941 3.478 -9.859 1.00 94.88 81 ALA A O 1
ATOM 656 N N . ARG A 1 82 ? 7.989 4.050 -9.147 1.00 94.50 82 ARG A N 1
ATOM 657 C CA . ARG A 1 82 ? 8.570 2.713 -9.338 1.00 94.50 82 ARG A CA 1
ATOM 658 C C . ARG A 1 82 ? 7.936 1.685 -8.400 1.00 94.50 82 ARG A C 1
ATOM 660 O O . ARG A 1 82 ? 7.656 0.583 -8.853 1.00 94.50 82 ARG A O 1
ATOM 667 N N . LYS A 1 83 ? 7.679 2.039 -7.136 1.00 95.31 83 LYS A N 1
ATOM 668 C CA . LYS A 1 83 ? 6.988 1.168 -6.171 1.00 95.31 83 LYS A CA 1
ATOM 669 C C . LYS A 1 83 ? 5.560 0.836 -6.625 1.00 95.31 83 LYS A C 1
ATOM 671 O O . LYS A 1 83 ? 5.182 -0.330 -6.598 1.00 95.31 83 LYS A O 1
ATOM 676 N N . ILE A 1 84 ? 4.808 1.818 -7.128 1.00 97.69 84 ILE A N 1
ATOM 677 C CA . ILE A 1 84 ? 3.465 1.586 -7.688 1.00 97.69 84 ILE A CA 1
ATOM 678 C C . ILE A 1 84 ? 3.513 0.602 -8.858 1.00 97.69 84 ILE A C 1
ATOM 680 O O . ILE A 1 84 ? 2.799 -0.400 -8.841 1.00 97.69 84 ILE A O 1
ATOM 684 N N . ARG A 1 85 ? 4.403 0.829 -9.833 1.00 97.12 85 ARG A N 1
ATOM 685 C CA . ARG A 1 85 ? 4.583 -0.099 -10.962 1.00 97.12 85 ARG A CA 1
ATOM 686 C C . ARG A 1 85 ? 4.987 -1.499 -10.508 1.00 97.12 85 ARG A C 1
ATOM 688 O O . ARG A 1 85 ? 4.521 -2.473 -11.083 1.00 97.12 85 ARG A O 1
ATOM 695 N N . ALA A 1 86 ? 5.798 -1.605 -9.458 1.00 97.25 86 ALA A N 1
ATOM 696 C CA . ALA A 1 86 ? 6.210 -2.892 -8.916 1.00 97.25 86 ALA A CA 1
ATOM 697 C C . ALA A 1 86 ? 5.018 -3.668 -8.332 1.00 97.25 86 ALA A C 1
ATOM 699 O O . ALA A 1 86 ? 4.850 -4.840 -8.650 1.00 97.25 86 ALA A O 1
ATOM 700 N N . TYR A 1 87 ? 4.135 -3.019 -7.565 1.00 97.94 87 TYR A N 1
ATOM 701 C CA . TYR A 1 87 ? 2.905 -3.659 -7.080 1.00 97.94 87 TYR A CA 1
ATOM 702 C C . TYR A 1 87 ? 1.953 -4.074 -8.206 1.00 97.94 87 TYR A C 1
ATOM 704 O O . TYR A 1 87 ? 1.296 -5.109 -8.093 1.00 97.94 87 TYR A O 1
ATOM 712 N N . LEU A 1 88 ? 1.865 -3.287 -9.282 1.00 97.31 88 LEU A N 1
ATOM 713 C CA . LEU A 1 88 ? 1.071 -3.649 -10.459 1.00 97.31 88 LEU A CA 1
ATOM 714 C C . LEU A 1 88 ? 1.650 -4.892 -11.149 1.00 97.31 88 LEU A C 1
ATOM 716 O O . LEU A 1 88 ? 0.936 -5.876 -11.311 1.00 97.31 88 LEU A O 1
ATOM 720 N N . ALA A 1 89 ? 2.956 -4.904 -11.428 1.00 97.00 89 ALA A N 1
ATOM 721 C CA . ALA A 1 89 ? 3.628 -6.073 -11.994 1.00 97.00 89 ALA A CA 1
ATOM 722 C C . ALA A 1 89 ? 3.525 -7.307 -11.083 1.00 97.00 89 ALA A C 1
ATOM 724 O O . ALA A 1 89 ? 3.380 -8.421 -11.568 1.00 97.00 89 ALA A O 1
ATOM 725 N N . TYR A 1 90 ? 3.547 -7.118 -9.762 1.00 97.19 90 TYR A N 1
ATOM 726 C CA . TYR A 1 90 ? 3.414 -8.201 -8.786 1.00 97.19 90 TYR A CA 1
ATOM 727 C C . TYR A 1 90 ? 2.009 -8.811 -8.751 1.00 97.19 90 TYR A C 1
ATOM 729 O O . TYR A 1 90 ? 1.849 -10.016 -8.573 1.00 97.19 90 TYR A O 1
ATOM 737 N N . LYS A 1 91 ? 0.975 -7.985 -8.947 1.00 95.38 91 LYS A N 1
ATOM 738 C CA . LYS A 1 91 ? -0.389 -8.473 -9.178 1.00 95.38 91 LYS A CA 1
ATOM 739 C C . LYS A 1 91 ? -0.437 -9.303 -10.462 1.00 95.38 91 LYS A C 1
ATOM 741 O O . LYS A 1 91 ? -1.041 -10.371 -10.461 1.00 95.38 91 LYS A O 1
ATOM 746 N N . ASP A 1 92 ? 0.142 -8.789 -11.540 1.00 95.38 92 ASP A N 1
ATOM 747 C CA . ASP A 1 92 ? 0.011 -9.388 -12.870 1.00 95.38 92 ASP A CA 1
ATOM 748 C C . ASP A 1 92 ? 0.875 -10.643 -13.047 1.00 95.38 92 ASP A C 1
ATOM 750 O O . ASP A 1 92 ? 0.528 -11.512 -13.841 1.00 95.38 92 ASP A O 1
ATOM 754 N N . SER A 1 93 ? 1.951 -10.788 -12.270 1.00 95.38 93 SER A N 1
ATOM 755 C CA . SER A 1 93 ? 2.838 -11.952 -12.329 1.00 95.38 93 SER A CA 1
ATOM 756 C C . SER A 1 93 ? 2.268 -13.221 -11.694 1.00 95.38 93 SER A C 1
ATOM 758 O O . SER A 1 93 ? 2.846 -14.286 -11.873 1.00 95.38 93 SER A O 1
ATOM 760 N N . GLY A 1 94 ? 1.192 -13.129 -10.904 1.00 94.88 94 GLY A N 1
ATOM 761 C CA . GLY A 1 94 ? 0.629 -14.272 -10.173 1.00 94.88 94 GLY A CA 1
ATOM 762 C C . GLY A 1 94 ? 1.397 -14.676 -8.906 1.00 94.88 94 GLY A C 1
ATOM 763 O O . GLY A 1 94 ? 0.856 -15.428 -8.098 1.00 94.88 94 GLY A O 1
ATOM 764 N N . LEU A 1 95 ? 2.583 -14.107 -8.653 1.00 95.44 95 LEU A N 1
ATOM 765 C CA . LEU A 1 95 ? 3.413 -14.406 -7.473 1.00 95.44 95 LEU A CA 1
ATOM 766 C C . LEU A 1 95 ? 2.662 -14.191 -6.149 1.00 95.44 95 LEU A C 1
ATOM 768 O O . LEU A 1 95 ? 2.831 -14.944 -5.192 1.00 95.44 95 LEU A O 1
ATOM 772 N N . PHE A 1 96 ? 1.777 -13.191 -6.098 1.00 96.12 96 PHE A N 1
ATOM 773 C CA . PHE A 1 96 ? 0.920 -12.985 -4.932 1.00 96.12 96 PHE A CA 1
ATOM 774 C C . PHE A 1 96 ? 0.018 -14.194 -4.643 1.00 96.12 96 PHE A C 1
ATOM 776 O O . PHE A 1 96 ? -0.133 -14.585 -3.485 1.00 96.12 96 PHE A O 1
ATOM 783 N N . ALA A 1 97 ? -0.556 -14.799 -5.685 1.00 96.12 97 ALA A N 1
ATOM 784 C CA . ALA A 1 97 ? -1.400 -15.977 -5.538 1.00 96.12 97 ALA A CA 1
ATOM 785 C C . ALA A 1 97 ? -0.591 -17.192 -5.086 1.00 96.12 97 ALA A C 1
ATOM 787 O O . ALA A 1 97 ? -1.041 -17.910 -4.198 1.00 96.12 97 ALA A O 1
ATOM 788 N N . GLU A 1 98 ? 0.619 -17.373 -5.614 1.00 95.38 98 GLU A N 1
ATOM 789 C CA . GLU A 1 98 ? 1.527 -18.440 -5.182 1.00 95.38 98 GLU A CA 1
ATOM 790 C C . GLU A 1 98 ? 1.903 -18.311 -3.699 1.00 95.38 98 GLU A C 1
ATOM 792 O O . GLU A 1 98 ? 1.884 -19.298 -2.965 1.00 95.38 98 GLU A O 1
ATOM 797 N N . ARG A 1 99 ? 2.207 -17.093 -3.229 1.00 94.06 99 ARG A N 1
ATOM 798 C CA . ARG A 1 99 ? 2.640 -16.869 -1.841 1.00 94.06 99 ARG A CA 1
ATOM 799 C C . ARG A 1 99 ? 1.502 -16.884 -0.829 1.00 94.06 99 ARG A C 1
ATOM 801 O O . ARG A 1 99 ? 1.670 -17.402 0.276 1.00 94.06 99 ARG A O 1
ATOM 808 N N . TYR A 1 100 ? 0.391 -16.234 -1.157 1.00 94.50 100 TYR A N 1
ATOM 809 C CA . TYR A 1 100 ? -0.675 -15.948 -0.195 1.00 94.50 100 TYR A CA 1
ATOM 810 C C . TYR A 1 100 ? -1.953 -16.750 -0.445 1.00 94.50 100 TYR A C 1
ATOM 812 O O . TYR A 1 100 ? -2.878 -16.641 0.355 1.00 94.50 100 TYR A O 1
ATOM 820 N N . GLY A 1 101 ? -2.021 -17.547 -1.518 1.00 94.62 101 GLY A N 1
ATOM 821 C CA . GLY A 1 101 ? -3.202 -18.346 -1.855 1.00 94.62 101 GLY A CA 1
ATOM 822 C C . GLY A 1 101 ? -4.424 -17.505 -2.235 1.00 94.62 101 GLY A C 1
ATOM 823 O O . GLY A 1 101 ? -5.552 -17.967 -2.097 1.00 94.62 101 GLY A O 1
ATOM 824 N N . ALA A 1 102 ? -4.221 -16.258 -2.671 1.00 94.31 102 ALA A N 1
ATOM 825 C CA . ALA A 1 102 ? -5.288 -15.305 -2.962 1.00 94.31 102 ALA A CA 1
ATOM 826 C C . ALA A 1 102 ? -5.013 -14.514 -4.246 1.00 94.31 102 ALA A C 1
ATOM 828 O O . ALA A 1 102 ? -3.872 -14.258 -4.606 1.00 94.31 102 ALA A O 1
ATOM 829 N N . HIS A 1 103 ? -6.063 -14.058 -4.933 1.00 91.31 103 HIS A N 1
ATOM 830 C CA . HIS A 1 103 ? -5.922 -13.361 -6.224 1.00 91.31 103 HIS A CA 1
ATOM 831 C C . HIS A 1 103 ? -5.966 -11.831 -6.122 1.00 91.31 103 HIS A C 1
ATOM 833 O O . HIS A 1 103 ? -5.796 -11.119 -7.115 1.00 91.31 103 HIS A O 1
ATOM 839 N N . SER A 1 104 ? -6.223 -11.285 -4.932 1.00 94.06 104 SER A N 1
ATOM 840 C CA . SER A 1 104 ? -6.326 -9.840 -4.748 1.00 94.06 104 SER A CA 1
ATOM 841 C C . SER A 1 104 ? -5.753 -9.381 -3.416 1.00 94.06 104 SER A C 1
ATOM 843 O O . SER A 1 104 ? -5.874 -10.057 -2.401 1.00 94.06 104 SER A O 1
ATOM 845 N N . PHE A 1 105 ? -5.160 -8.194 -3.447 1.00 97.44 105 PHE A N 1
ATOM 846 C CA . PHE A 1 105 ? -4.685 -7.463 -2.284 1.00 97.44 105 PHE A CA 1
ATOM 847 C C . PHE A 1 105 ? -4.960 -5.978 -2.491 1.00 97.44 105 PHE A C 1
ATOM 849 O O . PHE A 1 105 ? -5.154 -5.530 -3.625 1.00 97.44 105 PHE A O 1
ATOM 856 N N . ARG A 1 106 ? -4.933 -5.208 -1.409 1.00 98.12 106 ARG A N 1
ATOM 857 C CA . ARG A 1 106 ? -4.858 -3.743 -1.437 1.00 98.12 106 ARG A CA 1
ATOM 858 C C . ARG A 1 106 ? -3.519 -3.289 -0.872 1.00 98.12 106 ARG A C 1
ATOM 860 O O . ARG A 1 106 ? -2.906 -4.002 -0.087 1.00 98.12 106 ARG A O 1
ATOM 867 N N . VAL A 1 107 ? -3.079 -2.107 -1.271 1.00 98.56 107 VAL A N 1
ATOM 868 C CA . VAL A 1 107 ? -1.940 -1.416 -0.666 1.00 98.56 107 VAL A CA 1
ATOM 869 C C . VAL A 1 107 ? -2.507 -0.241 0.116 1.00 98.56 107 VAL A C 1
ATOM 871 O O . VAL A 1 107 ? -3.114 0.655 -0.471 1.00 98.56 107 VAL A O 1
ATOM 874 N N . LEU A 1 108 ? -2.353 -0.286 1.434 1.00 98.69 108 LEU A N 1
ATOM 875 C CA . LEU A 1 108 ? -2.770 0.757 2.357 1.00 98.69 108 LEU A CA 1
ATOM 876 C C . LEU A 1 108 ? -1.555 1.619 2.685 1.00 98.69 108 LEU A C 1
ATOM 878 O O . LEU A 1 108 ? -0.555 1.130 3.204 1.00 98.69 108 LEU A O 1
ATOM 882 N N . THR A 1 109 ? -1.628 2.902 2.364 1.00 98.38 109 THR A N 1
ATOM 883 C CA . THR A 1 109 ? -0.560 3.864 2.617 1.00 98.38 109 THR A CA 1
ATOM 884 C C . THR A 1 109 ? -0.993 4.853 3.686 1.00 98.38 109 THR A C 1
ATOM 886 O O . THR A 1 109 ? -2.013 5.525 3.542 1.00 98.38 109 THR A O 1
ATOM 889 N N . VAL A 1 110 ? -0.198 4.964 4.747 1.00 97.62 110 VAL A N 1
ATOM 890 C CA . VAL A 1 110 ? -0.398 5.930 5.831 1.00 97.62 110 VAL A CA 1
ATOM 891 C C . VAL A 1 110 ? 0.697 6.983 5.734 1.00 97.62 110 VAL A C 1
ATOM 893 O O . VAL A 1 110 ? 1.876 6.650 5.608 1.00 97.62 110 VAL A O 1
ATOM 896 N N . THR A 1 111 ? 0.323 8.260 5.753 1.00 96.00 111 THR A N 1
ATOM 897 C CA . THR A 1 111 ? 1.282 9.362 5.614 1.00 96.00 111 THR A CA 1
ATOM 898 C C . THR A 1 111 ? 1.029 10.506 6.595 1.00 96.00 111 THR A C 1
ATOM 900 O O . THR A 1 111 ? 0.077 10.500 7.368 1.00 96.00 111 THR A O 1
ATOM 903 N N . THR A 1 112 ? 1.918 11.492 6.609 1.00 93.50 112 THR A N 1
ATOM 904 C CA . THR A 1 112 ? 2.011 12.518 7.659 1.00 93.50 112 THR A CA 1
ATOM 905 C C . THR A 1 112 ? 0.953 13.623 7.589 1.00 93.50 112 THR A C 1
ATOM 907 O O . THR A 1 112 ? 0.799 14.356 8.558 1.00 93.50 112 THR A O 1
ATOM 910 N N . GLY A 1 113 ? 0.226 13.773 6.477 1.00 93.06 113 GLY A N 1
ATOM 911 C CA . GLY A 1 113 ? -0.839 14.773 6.362 1.00 93.06 113 GLY A CA 1
ATOM 912 C C . GLY A 1 113 ? -1.462 14.870 4.969 1.00 93.06 113 GLY A C 1
ATOM 913 O O . GLY A 1 113 ? -0.961 14.293 4.001 1.00 93.06 113 GLY A O 1
ATOM 914 N N . GLN A 1 114 ? -2.543 15.642 4.858 1.00 94.06 114 GLN A N 1
ATOM 915 C CA . GLN A 1 114 ? -3.417 15.666 3.679 1.00 94.06 114 GLN A CA 1
ATOM 916 C C . GLN A 1 114 ? -2.700 16.080 2.379 1.00 94.06 114 GLN A C 1
ATOM 918 O O . GLN A 1 114 ? -2.776 15.381 1.373 1.00 94.06 114 GLN A O 1
ATOM 923 N N . ARG A 1 115 ? -1.876 17.136 2.406 1.00 92.56 115 ARG A N 1
ATOM 924 C CA . ARG A 1 115 ? -1.090 17.562 1.227 1.00 92.56 115 ARG A CA 1
ATOM 925 C C . ARG A 1 115 ? -0.126 16.474 0.731 1.00 92.56 115 ARG A C 1
ATOM 927 O O . ARG A 1 115 ? 0.136 16.337 -0.465 1.00 92.56 115 ARG A O 1
ATOM 934 N N . ARG A 1 116 ? 0.444 15.700 1.660 1.00 93.12 116 ARG A N 1
ATOM 935 C CA . ARG A 1 116 ? 1.356 14.597 1.337 1.00 93.12 116 ARG A CA 1
ATOM 936 C C . ARG A 1 116 ? 0.585 13.426 0.731 1.00 93.12 116 ARG A C 1
ATOM 938 O O . ARG A 1 116 ? 1.053 12.866 -0.264 1.00 93.12 116 ARG A O 1
ATOM 945 N N . LEU A 1 117 ? -0.585 13.125 1.293 1.00 95.69 117 LEU A N 1
ATOM 946 C CA . LEU A 1 117 ? -1.531 12.134 0.794 1.00 95.69 117 LEU A CA 1
ATOM 947 C C . LEU A 1 117 ? -1.927 12.431 -0.652 1.00 95.69 117 LEU A C 1
ATOM 949 O O . LEU A 1 117 ? -1.734 11.579 -1.515 1.00 95.69 117 LEU A O 1
ATOM 953 N N . GLU A 1 118 ? -2.393 13.646 -0.939 1.00 95.12 118 GLU A N 1
ATOM 954 C CA . GLU A 1 118 ? -2.815 14.066 -2.283 1.00 95.12 118 GLU A CA 1
ATOM 955 C C . GLU A 1 118 ? -1.695 13.894 -3.309 1.00 95.12 118 GLU A C 1
ATOM 957 O O . GLU A 1 118 ? -1.906 13.374 -4.403 1.00 95.12 118 GLU A O 1
ATOM 962 N N . ASN A 1 119 ? -0.466 14.266 -2.942 1.00 94.50 119 ASN A N 1
ATOM 963 C CA . ASN A 1 119 ? 0.682 14.106 -3.825 1.00 94.50 119 ASN A CA 1
ATOM 964 C C . ASN A 1 119 ? 1.005 12.623 -4.096 1.00 94.50 119 ASN A C 1
ATOM 966 O O . ASN A 1 119 ? 1.326 12.269 -5.229 1.00 94.50 119 ASN A O 1
ATOM 970 N N . LEU A 1 120 ? 0.921 11.750 -3.083 1.00 96.12 120 LEU A N 1
ATOM 971 C CA . LEU A 1 120 ? 1.112 10.303 -3.257 1.00 96.12 120 LEU A CA 1
ATOM 972 C C . LEU A 1 120 ? 0.010 9.679 -4.110 1.00 96.12 120 LEU A C 1
ATOM 974 O O . LEU A 1 120 ? 0.320 8.924 -5.034 1.00 96.12 120 LEU A O 1
ATOM 978 N N . LYS A 1 121 ? -1.251 10.021 -3.836 1.00 97.50 121 LYS A N 1
ATOM 979 C CA . LYS A 1 121 ? -2.415 9.579 -4.608 1.00 97.50 121 LYS A CA 1
ATOM 980 C C . LYS A 1 121 ? -2.270 9.982 -6.075 1.00 97.50 121 LYS A C 1
ATOM 982 O O . LYS A 1 121 ? -2.314 9.112 -6.938 1.00 97.50 121 LYS A O 1
ATOM 987 N N . ARG A 1 122 ? -1.936 11.246 -6.353 1.00 96.56 122 ARG A N 1
ATOM 988 C CA . ARG A 1 122 ? -1.709 11.739 -7.719 1.00 96.56 122 ARG A CA 1
ATOM 989 C C . ARG A 1 122 ? -0.588 10.994 -8.445 1.00 96.56 122 ARG A C 1
ATOM 991 O O . ARG A 1 122 ? -0.778 10.567 -9.574 1.00 96.56 122 ARG A O 1
ATOM 998 N N . ILE A 1 123 ? 0.580 10.799 -7.821 1.00 96.88 123 ILE A N 1
ATOM 999 C CA . ILE A 1 123 ? 1.682 10.045 -8.463 1.00 96.88 123 ILE A CA 1
ATOM 1000 C C . ILE A 1 123 ? 1.268 8.595 -8.727 1.00 96.88 123 ILE A C 1
ATOM 1002 O O . ILE A 1 123 ? 1.700 7.992 -9.709 1.00 96.88 123 ILE A O 1
ATOM 1006 N N . THR A 1 124 ? 0.454 8.028 -7.838 1.00 98.06 124 THR A N 1
ATOM 1007 C CA . THR A 1 124 ? -0.081 6.676 -7.995 1.00 98.06 124 THR A CA 1
ATOM 1008 C C . THR A 1 124 ? -0.978 6.588 -9.218 1.00 98.06 124 THR A C 1
ATOM 1010 O O . THR A 1 124 ? -0.752 5.717 -10.053 1.00 98.06 124 THR A O 1
ATOM 1013 N N . GLU A 1 125 ? -1.904 7.531 -9.374 1.00 98.31 125 GLU A N 1
ATOM 1014 C CA . GLU A 1 125 ? -2.789 7.644 -10.539 1.00 98.31 125 GLU A CA 1
ATOM 1015 C C . GLU A 1 125 ? -1.987 7.875 -11.833 1.00 98.31 125 GLU A C 1
ATOM 1017 O O . GLU A 1 125 ? -2.168 7.145 -12.803 1.00 98.31 125 GLU A O 1
ATOM 1022 N N . GLU A 1 126 ? -1.010 8.791 -11.818 1.00 97.44 126 GLU A N 1
ATOM 1023 C CA . GLU A 1 126 ? -0.074 9.042 -12.933 1.00 97.44 126 GLU A CA 1
ATOM 1024 C C . GLU A 1 126 ? 0.754 7.799 -13.315 1.00 97.44 126 GLU A C 1
ATOM 1026 O O . GLU A 1 126 ? 1.251 7.698 -14.434 1.00 97.44 126 GLU A O 1
ATOM 1031 N N . SER A 1 127 ? 0.920 6.850 -12.390 1.00 96.94 127 SER A N 1
ATOM 1032 C CA . SER A 1 127 ? 1.654 5.597 -12.605 1.00 96.94 127 SER A CA 1
ATOM 1033 C C . SER A 1 127 ? 0.745 4.415 -12.972 1.00 96.94 127 SER A C 1
ATOM 1035 O O . SER A 1 127 ? 1.228 3.283 -13.000 1.00 96.94 127 SER A O 1
ATOM 1037 N N . GLY A 1 128 ? -0.550 4.653 -13.223 1.00 97.12 128 GLY A N 1
ATOM 1038 C CA . GLY A 1 128 ? -1.547 3.629 -13.567 1.00 97.12 128 GLY A CA 1
ATOM 1039 C C . GLY A 1 128 ? -2.173 2.909 -12.364 1.00 97.12 128 GLY A C 1
ATOM 1040 O O . GLY A 1 128 ? -2.872 1.908 -12.521 1.00 97.12 128 GLY A O 1
ATOM 1041 N N . GLY A 1 129 ? -1.909 3.375 -11.143 1.00 97.06 129 GLY A N 1
ATOM 1042 C CA . GLY A 1 129 ? -2.500 2.831 -9.925 1.00 97.06 129 GLY A CA 1
ATOM 1043 C C . GLY A 1 129 ? -3.899 3.393 -9.657 1.00 97.06 129 GLY A C 1
ATOM 1044 O O . GLY A 1 129 ? -4.096 4.603 -9.634 1.00 97.06 129 GLY A O 1
ATOM 1045 N N . HIS A 1 130 ? -4.864 2.508 -9.386 1.00 95.88 130 HIS A N 1
ATOM 1046 C CA . HIS A 1 130 ? -6.261 2.871 -9.099 1.00 95.88 130 HIS A CA 1
ATOM 1047 C C . HIS A 1 130 ? -6.782 2.164 -7.835 1.00 95.88 130 HIS A C 1
ATOM 1049 O O . HIS A 1 130 ? -6.117 2.173 -6.803 1.00 95.88 130 HIS A O 1
ATOM 1055 N N . ALA A 1 131 ? -7.929 1.476 -7.913 1.00 96.31 131 ALA A N 1
ATOM 1056 C CA . ALA A 1 131 ? -8.705 0.942 -6.786 1.00 96.31 131 ALA A CA 1
ATOM 1057 C C . ALA A 1 131 ? -7.972 -0.013 -5.813 1.00 96.31 131 ALA A C 1
ATOM 1059 O O . ALA A 1 131 ? -8.531 -0.402 -4.785 1.00 96.31 131 ALA A O 1
ATOM 1060 N N . ARG A 1 132 ? -6.731 -0.401 -6.124 1.00 96.75 132 ARG A N 1
ATOM 1061 C CA . ARG A 1 132 ? -5.840 -1.178 -5.257 1.00 96.75 132 ARG A CA 1
ATOM 1062 C C . ARG A 1 132 ? -5.116 -0.330 -4.212 1.00 96.75 132 ARG A C 1
ATOM 1064 O O . ARG A 1 132 ? -4.731 -0.877 -3.187 1.00 96.75 132 ARG A O 1
ATOM 1071 N N . PHE A 1 133 ? -4.939 0.966 -4.456 1.00 98.62 133 PHE A N 1
ATOM 1072 C CA . PHE A 1 133 ? -4.126 1.856 -3.630 1.00 98.62 133 PHE A CA 1
ATOM 1073 C C . PHE A 1 133 ? -5.014 2.800 -2.827 1.00 98.62 133 PHE A C 1
ATOM 1075 O O . PHE A 1 133 ? -5.819 3.547 -3.387 1.00 98.62 133 PHE A O 1
ATOM 1082 N N . TRP A 1 134 ? -4.896 2.700 -1.509 1.00 98.69 134 TRP A N 1
ATOM 1083 C CA . TRP A 1 134 ? -5.737 3.385 -0.537 1.00 98.69 134 TRP A CA 1
ATOM 1084 C C . TRP A 1 134 ? -4.836 4.198 0.378 1.00 98.69 134 TRP A C 1
ATOM 1086 O O . TRP A 1 134 ? -3.789 3.716 0.803 1.00 98.69 134 TRP A O 1
ATOM 1096 N N . PHE A 1 135 ? -5.247 5.418 0.692 1.00 98.50 135 PHE A N 1
ATOM 1097 C CA . PHE A 1 135 ? -4.430 6.369 1.424 1.00 98.50 135 PHE A CA 1
ATOM 1098 C C . PHE A 1 135 ? -5.182 6.929 2.621 1.00 98.50 135 PHE A C 1
ATOM 1100 O O . PHE A 1 135 ? -6.365 7.236 2.522 1.00 98.50 135 PHE A O 1
ATOM 1107 N N . THR A 1 136 ? -4.483 7.104 3.731 1.00 98.38 136 THR A N 1
ATOM 1108 C CA . THR A 1 136 ? -4.963 7.856 4.891 1.00 98.38 136 THR A CA 1
ATOM 1109 C C . THR A 1 136 ? -3.789 8.574 5.554 1.00 98.38 136 THR A C 1
ATOM 1111 O O . THR A 1 136 ? -2.639 8.474 5.106 1.00 98.38 136 THR A O 1
ATOM 1114 N N . THR A 1 137 ? -4.067 9.329 6.604 1.00 97.44 137 THR A N 1
ATOM 1115 C CA . THR A 1 137 ? -3.067 10.053 7.380 1.00 97.44 137 THR A CA 1
ATOM 1116 C C . THR A 1 137 ? -2.961 9.491 8.795 1.00 97.44 137 THR A C 1
ATOM 1118 O O . THR A 1 137 ? -3.902 8.878 9.298 1.00 97.44 137 THR A O 1
ATOM 1121 N N . PHE A 1 138 ? -1.803 9.663 9.439 1.00 96.31 138 PHE A N 1
ATOM 1122 C CA . PHE A 1 138 ? -1.577 9.150 10.797 1.00 96.31 138 PHE A CA 1
ATOM 1123 C C . PHE A 1 138 ? -2.561 9.719 11.828 1.00 96.31 138 PHE A C 1
ATOM 1125 O O . PHE A 1 138 ? -2.967 8.995 12.727 1.00 96.31 138 PHE A O 1
ATOM 1132 N N . ASP A 1 139 ? -2.980 10.976 11.688 1.00 96.06 139 ASP A N 1
ATOM 1133 C CA . ASP A 1 139 ? -3.953 11.630 12.574 1.00 96.06 139 ASP A CA 1
ATOM 1134 C C . ASP A 1 139 ? -5.371 11.055 12.453 1.00 96.06 139 ASP A C 1
ATOM 1136 O O . ASP A 1 139 ? -6.132 11.099 13.414 1.00 96.06 139 ASP A O 1
ATOM 1140 N N . GLN A 1 140 ? -5.722 10.476 11.300 1.00 97.19 140 GLN A N 1
ATOM 1141 C CA . GLN A 1 140 ? -7.010 9.806 11.100 1.00 97.19 140 GLN A CA 1
ATOM 1142 C C . GLN A 1 140 ? -6.982 8.327 11.499 1.00 97.19 140 GLN A C 1
ATOM 1144 O O . GLN A 1 140 ? -8.041 7.705 11.577 1.00 97.19 140 GLN A O 1
ATOM 1149 N N . LEU A 1 141 ? -5.800 7.742 11.704 1.00 95.38 141 LEU A N 1
ATOM 1150 C CA . LEU A 1 141 ? -5.623 6.311 11.920 1.00 95.38 141 LEU A CA 1
ATOM 1151 C C . LEU A 1 141 ? -5.638 5.970 13.417 1.00 95.38 141 LEU A C 1
ATOM 1153 O O . LEU A 1 141 ? -4.608 6.016 14.085 1.00 95.38 141 LEU A O 1
ATOM 1157 N N . THR A 1 142 ? -6.797 5.559 13.925 1.00 95.62 142 THR A N 1
ATOM 1158 C CA . THR A 1 142 ? -6.974 5.054 15.294 1.00 95.62 142 THR A CA 1
ATOM 1159 C C . THR A 1 142 ? -7.593 3.651 15.265 1.00 95.62 142 THR A C 1
ATOM 1161 O O . THR A 1 142 ? -8.130 3.241 14.227 1.00 95.62 142 THR A O 1
ATOM 1164 N N . PRO A 1 143 ? -7.541 2.884 16.371 1.00 91.19 143 PRO A N 1
ATOM 1165 C CA . PRO A 1 143 ? -8.215 1.587 16.457 1.00 91.19 143 PRO A CA 1
ATOM 1166 C C . PRO A 1 143 ? -9.712 1.647 16.114 1.00 91.19 143 PRO A C 1
ATOM 1168 O O . PRO A 1 143 ? -10.247 0.721 15.508 1.00 91.19 143 PRO A O 1
ATOM 1171 N N . GLU A 1 144 ? -10.380 2.751 16.446 1.00 91.00 144 GLU A N 1
ATOM 1172 C CA . GLU A 1 144 ? -11.812 2.958 16.221 1.00 91.00 144 GLU A CA 1
ATOM 1173 C C . GLU A 1 144 ? -12.128 3.302 14.758 1.00 91.00 144 GLU A C 1
ATOM 1175 O O . GLU A 1 144 ? -13.206 2.976 14.257 1.00 91.00 144 GLU A O 1
ATOM 1180 N N . THR A 1 145 ? -11.200 3.953 14.051 1.00 94.25 145 THR A N 1
ATOM 1181 C CA . THR A 1 145 ? -11.441 4.465 12.695 1.00 94.25 145 THR A CA 1
ATOM 1182 C C . THR A 1 145 ? -10.908 3.554 11.595 1.00 94.25 145 THR A C 1
ATOM 1184 O O . THR A 1 145 ? -11.523 3.471 10.531 1.00 94.25 145 THR A O 1
ATOM 1187 N N . VAL A 1 146 ? -9.797 2.845 11.834 1.00 94.38 146 VAL A N 1
ATOM 1188 C CA . VAL A 1 146 ? -8.998 2.165 10.796 1.00 94.38 146 VAL A CA 1
ATOM 1189 C C . VAL A 1 146 ? -9.799 1.204 9.913 1.00 94.38 146 VAL A C 1
ATOM 1191 O O . VAL A 1 146 ? -9.560 1.135 8.703 1.00 94.38 146 VAL A O 1
ATOM 1194 N N . LEU A 1 147 ? -10.767 0.486 10.488 1.00 93.69 147 LEU A N 1
ATOM 1195 C CA . LEU A 1 147 ? -11.580 -0.485 9.753 1.00 93.69 147 LEU A CA 1
ATOM 1196 C C . LEU A 1 147 ? -12.895 0.101 9.226 1.00 93.69 147 LEU A C 1
ATOM 1198 O O . LEU A 1 147 ? -13.282 -0.200 8.094 1.00 93.69 147 LEU A O 1
ATOM 1202 N N . LEU A 1 148 ? -13.587 0.897 10.046 1.00 92.50 148 LEU A N 1
ATOM 1203 C CA . LEU A 1 148 ? -15.017 1.179 9.872 1.00 92.50 148 LEU A CA 1
ATOM 1204 C C . LEU A 1 148 ? -15.334 2.637 9.537 1.00 92.50 148 LEU A C 1
ATOM 1206 O O . LEU A 1 148 ? -16.377 2.900 8.939 1.00 92.50 148 LEU A O 1
ATOM 1210 N N . ALA A 1 149 ? -14.464 3.584 9.891 1.00 94.75 149 ALA A N 1
ATOM 1211 C CA . ALA A 1 149 ? -14.681 4.978 9.535 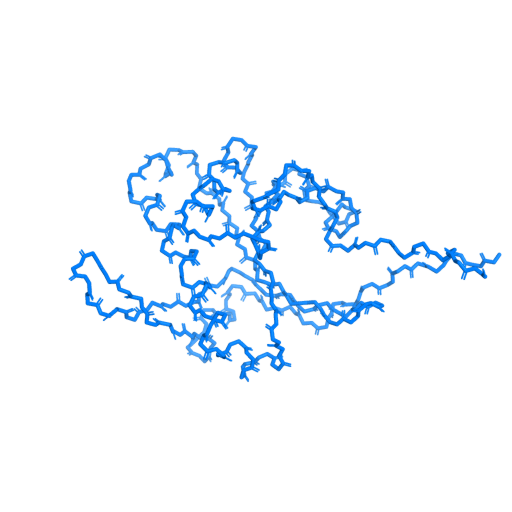1.00 94.75 149 ALA A CA 1
ATOM 1212 C C . ALA A 1 149 ? -14.244 5.233 8.082 1.00 94.75 149 ALA A C 1
ATOM 1214 O O . ALA A 1 149 ? -13.283 4.619 7.600 1.00 94.75 149 ALA A 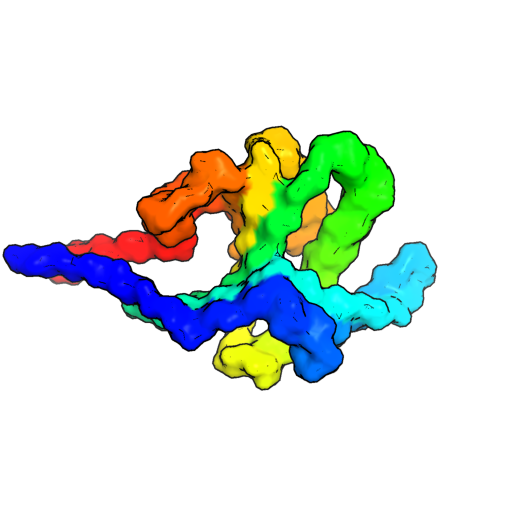O 1
ATOM 1215 N N . PRO A 1 150 ? -14.912 6.152 7.363 1.00 96.75 150 PRO A N 1
ATOM 1216 C CA . PRO A 1 150 ? -14.549 6.498 5.999 1.00 96.75 150 PRO A CA 1
ATOM 1217 C C . PRO A 1 150 ? -13.321 7.415 5.972 1.00 96.75 150 PRO A C 1
ATOM 1219 O O . PRO A 1 150 ? -13.427 8.581 5.622 1.00 96.75 150 PRO A O 1
ATOM 1222 N N . ILE A 1 151 ? -12.151 6.894 6.345 1.00 97.62 151 ILE A N 1
ATOM 1223 C CA . ILE A 1 151 ? -10.891 7.659 6.376 1.00 97.62 151 ILE A CA 1
ATOM 1224 C C . ILE A 1 151 ? -10.027 7.427 5.130 1.00 97.62 151 ILE A C 1
ATOM 1226 O O . ILE A 1 151 ? -9.116 8.203 4.845 1.00 97.62 151 ILE A O 1
ATOM 1230 N N . TRP A 1 152 ? -10.307 6.376 4.353 1.00 98.38 152 TRP A N 1
ATOM 1231 C CA . TRP A 1 152 ? -9.442 5.962 3.251 1.00 98.38 152 TRP A CA 1
ATOM 1232 C C . TRP A 1 152 ? -9.813 6.623 1.924 1.00 98.38 152 TRP A C 1
ATOM 1234 O O . TRP A 1 152 ? -10.905 6.418 1.399 1.00 98.38 152 TRP A O 1
ATOM 1244 N N . GLN A 1 153 ? -8.875 7.350 1.325 1.00 98.50 153 GLN A N 1
ATOM 1245 C CA . GLN A 1 153 ? -8.977 7.885 -0.033 1.00 98.50 153 GLN A CA 1
ATOM 1246 C C . GLN A 1 153 ? -8.435 6.864 -1.033 1.00 98.50 153 GLN A C 1
ATOM 1248 O O . GLN A 1 153 ? -7.292 6.423 -0.929 1.00 98.50 153 GLN A O 1
ATOM 1253 N N . ILE A 1 154 ? -9.244 6.480 -2.015 1.00 98.38 154 ILE A N 1
ATOM 1254 C CA . ILE A 1 154 ? -8.868 5.481 -3.023 1.00 98.38 154 ILE A CA 1
ATOM 1255 C C . ILE A 1 154 ? -8.344 6.195 -4.270 1.00 98.38 154 ILE A C 1
ATOM 1257 O O . ILE A 1 154 ? -8.989 7.124 -4.756 1.00 98.38 154 ILE A O 1
ATOM 1261 N N . ALA A 1 155 ? -7.214 5.752 -4.829 1.00 98.12 155 ALA A N 1
ATOM 1262 C CA . ALA A 1 155 ? -6.735 6.277 -6.110 1.00 98.12 155 ALA A CA 1
ATOM 1263 C C . ALA A 1 155 ? -7.790 6.092 -7.219 1.00 98.12 155 ALA A C 1
ATOM 1265 O O . ALA A 1 155 ? -8.353 5.005 -7.392 1.00 98.12 155 ALA A O 1
ATOM 1266 N N . GLY A 1 156 ? -8.058 7.158 -7.972 1.00 96.62 156 GLY A N 1
ATOM 1267 C CA . GLY A 1 156 ? -9.112 7.229 -8.985 1.00 96.62 156 GLY A CA 1
ATOM 1268 C C . GLY A 1 156 ? -10.523 7.452 -8.429 1.00 96.62 156 GLY A C 1
ATOM 1269 O O . GLY A 1 156 ? -11.491 7.252 -9.159 1.00 96.62 156 GLY A O 1
ATOM 1270 N N . ARG A 1 157 ? -10.670 7.818 -7.147 1.00 96.00 157 ARG A N 1
ATOM 1271 C CA . ARG A 1 157 ? -11.956 8.191 -6.536 1.00 96.00 157 ARG A CA 1
ATOM 1272 C C . ARG A 1 157 ? -11.838 9.481 -5.728 1.00 96.00 157 ARG A C 1
ATOM 1274 O O . ARG A 1 157 ? -10.772 9.791 -5.197 1.00 96.00 157 ARG A O 1
ATOM 1281 N N . GLU A 1 158 ? -12.964 10.183 -5.619 1.00 90.38 158 GLU A N 1
ATOM 1282 C CA . GLU A 1 158 ? -13.082 11.452 -4.885 1.00 90.38 158 GLU A CA 1
ATOM 1283 C C . GLU A 1 158 ? -13.512 11.264 -3.425 1.00 90.38 158 GLU A C 1
ATOM 1285 O O . GLU A 1 158 ? -13.077 11.988 -2.537 1.00 90.38 158 GLU A O 1
ATOM 1290 N N . ARG A 1 159 ? -14.379 10.282 -3.151 1.00 93.50 159 ARG A N 1
ATOM 1291 C CA . ARG A 1 159 ? -14.924 10.064 -1.805 1.00 93.50 159 ARG A CA 1
ATOM 1292 C C . ARG A 1 159 ? -13.988 9.208 -0.956 1.00 93.50 159 ARG A C 1
ATOM 1294 O O . ARG A 1 159 ? -13.302 8.322 -1.469 1.00 93.50 159 ARG A O 1
ATOM 1301 N N . GLN A 1 160 ? -14.016 9.443 0.353 1.00 95.62 160 GLN A N 1
ATOM 1302 C CA . GLN A 1 160 ? -13.415 8.529 1.315 1.00 95.62 160 GLN A CA 1
ATOM 1303 C C . GLN A 1 160 ? -14.291 7.288 1.520 1.00 95.62 160 GLN A C 1
ATOM 1305 O O . GLN A 1 160 ? -15.510 7.313 1.336 1.00 95.62 160 GLN A O 1
ATOM 1310 N N . HIS A 1 161 ? -13.649 6.192 1.905 1.00 96.75 161 HIS A N 1
ATOM 1311 C CA . HIS A 1 161 ? -14.257 4.883 2.068 1.00 96.75 161 HIS A CA 1
ATOM 1312 C C . HIS A 1 161 ? -13.823 4.245 3.386 1.00 96.75 161 HIS A C 1
ATOM 1314 O O . HIS A 1 161 ? -12.686 4.406 3.831 1.00 96.75 161 HIS A O 1
ATOM 1320 N N . ALA A 1 162 ? -14.730 3.487 3.998 1.00 95.50 162 ALA A N 1
ATOM 1321 C CA . ALA A 1 162 ? -14.364 2.566 5.063 1.00 95.50 162 ALA A CA 1
ATOM 1322 C C . ALA A 1 162 ? -13.605 1.377 4.463 1.00 95.50 162 ALA A C 1
ATOM 1324 O O . ALA A 1 162 ? -13.895 0.947 3.337 1.00 95.50 162 ALA A O 1
ATOM 1325 N N . LEU A 1 163 ? -12.630 0.834 5.197 1.00 94.62 163 LEU A N 1
ATOM 1326 C CA . LEU A 1 163 ? -11.879 -0.329 4.723 1.00 94.62 163 LEU A CA 1
ATOM 1327 C C . LEU A 1 163 ? -12.802 -1.547 4.584 1.00 94.62 163 LEU A C 1
ATOM 1329 O O . LEU A 1 163 ? -12.736 -2.284 3.588 1.00 94.62 163 LEU A O 1
ATOM 1333 N N . LEU 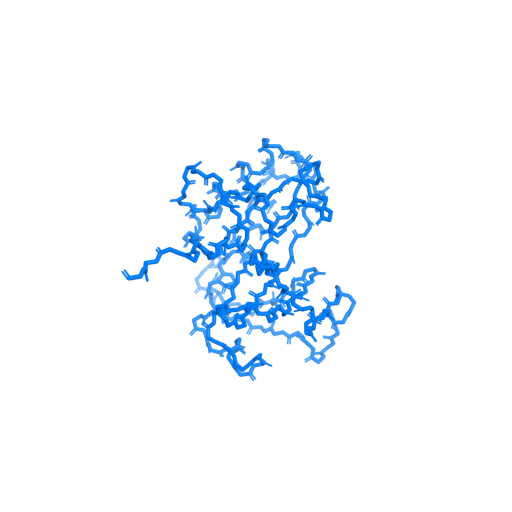A 1 164 ? -13.692 -1.702 5.567 1.00 91.81 164 LEU A N 1
ATOM 1334 C CA . LEU A 1 164 ? -14.752 -2.698 5.637 1.00 91.81 164 LEU A CA 1
ATOM 1335 C C . LEU A 1 164 ? -16.117 -1.996 5.603 1.00 91.81 164 LEU A C 1
ATOM 1337 O O . LEU A 1 164 ? -16.324 -0.986 6.268 1.00 91.81 164 LEU A O 1
ATOM 1341 N N . HIS A 1 165 ? -17.052 -2.521 4.807 1.00 80.12 165 HIS A N 1
ATOM 1342 C CA . HIS A 1 165 ? -18.414 -1.983 4.730 1.00 80.12 165 HIS A CA 1
ATOM 1343 C C . HIS A 1 165 ? -19.329 -2.721 5.703 1.00 80.12 165 HIS A C 1
ATOM 1345 O O . HIS A 1 165 ? -19.367 -3.958 5.697 1.00 80.12 165 HIS A O 1
ATOM 1351 N N . GLN A 1 166 ? -20.150 -1.963 6.429 1.00 65.25 166 GLN A N 1
ATOM 1352 C CA . GLN A 1 166 ? -21.259 -2.520 7.192 1.00 65.25 166 GLN A CA 1
ATOM 1353 C C . GLN A 1 166 ? -22.202 -3.279 6.240 1.00 65.25 166 GLN A C 1
ATOM 1355 O O . GLN A 1 166 ? -22.456 -2.883 5.101 1.00 65.25 166 GLN A O 1
ATOM 1360 N N . THR A 1 167 ? -22.637 -4.460 6.652 1.00 57.56 167 THR A N 1
ATOM 1361 C CA . THR A 1 167 ? -23.689 -5.228 5.994 1.00 57.56 167 THR A CA 1
ATOM 1362 C C . THR A 1 167 ? -24.983 -4.693 6.562 1.00 57.56 167 THR A C 1
ATOM 1364 O O . THR A 1 167 ? -25.315 -5.010 7.704 1.00 57.56 167 THR A O 1
ATOM 1367 N N . ASN A 1 168 ? -25.700 -3.876 5.792 1.00 45.91 168 ASN A N 1
ATOM 1368 C CA . ASN A 1 168 ? -27.096 -3.631 6.115 1.00 45.91 168 ASN A CA 1
ATOM 1369 C C . ASN A 1 168 ? -27.805 -4.980 6.030 1.00 45.91 168 ASN A C 1
ATOM 1371 O O . ASN A 1 168 ? -27.814 -5.623 4.983 1.00 45.91 168 ASN A O 1
ATOM 1375 N N . SER A 1 169 ? -28.303 -5.436 7.172 1.00 44.16 169 SER A N 1
ATOM 1376 C CA . SER A 1 169 ? -29.173 -6.602 7.262 1.00 44.16 169 SER A CA 1
ATOM 1377 C C . SER A 1 169 ? -30.593 -6.125 6.989 1.00 44.16 169 SER A C 1
ATOM 1379 O O . SER A 1 169 ? -31.412 -6.112 7.894 1.00 44.16 169 SER A O 1
ATOM 1381 N N . GLU A 1 170 ? -30.851 -5.650 5.776 1.00 44.31 170 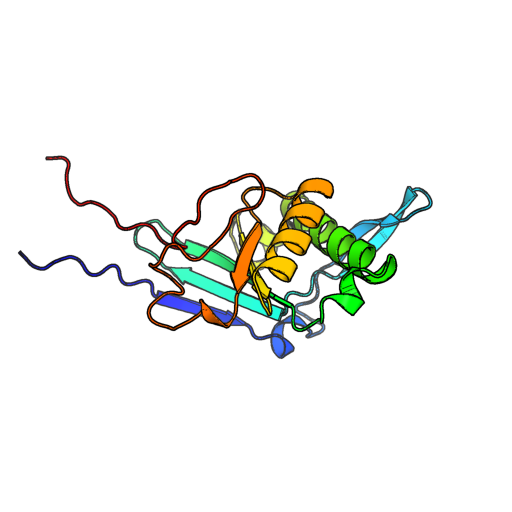GLU A N 1
ATOM 1382 C CA . GLU A 1 170 ? -32.195 -5.316 5.310 1.00 44.31 170 GLU A CA 1
ATOM 1383 C C . GLU A 1 170 ? -32.275 -5.658 3.828 1.00 44.31 170 GLU A C 1
ATOM 1385 O O . GLU A 1 170 ? -31.822 -4.901 2.981 1.00 44.31 170 GLU A O 1
ATOM 1390 N N . GLU A 1 171 ? -32.785 -6.851 3.554 1.00 39.41 171 GLU A N 1
ATOM 1391 C CA . GLU A 1 171 ? -33.756 -7.111 2.493 1.00 39.41 171 GLU A CA 1
ATOM 1392 C C . GLU A 1 171 ? -34.397 -8.458 2.857 1.00 39.41 171 GLU A C 1
ATOM 1394 O O . GLU A 1 171 ? -33.776 -9.519 2.770 1.00 39.41 171 GLU A O 1
ATOM 1399 N N . SER A 1 172 ? -35.589 -8.349 3.454 1.00 37.44 172 SER A N 1
ATOM 1400 C CA . SER A 1 172 ? -36.543 -9.445 3.667 1.00 37.44 172 SER A CA 1
ATOM 1401 C C . SER A 1 172 ? -37.344 -9.682 2.396 1.00 37.44 172 SER A C 1
ATOM 1403 O O . SER A 1 172 ? -37.586 -8.681 1.685 1.00 37.44 172 SER A O 1
#

pLDDT: mean 89.35, std 14.08, range [37.44, 98.69]